Protein AF-A0AAV6IUP8-F1 (afdb_monomer)

Radius of gyration: 26.47 Å; Cα contacts (8 Å, |Δi|>4): 54; chains: 1; bounding box: 53×36×66 Å

Solvent-accessible surface area (backbone atoms only — not comparable to full-atom values): 4954 Å² total; per-residue (Å²): 90,84,47,74,46,65,47,76,40,95,90,51,96,51,66,48,77,78,48,74,48,76,66,69,65,79,68,77,75,74,72,65,79,81,43,67,64,62,50,49,51,52,51,51,51,54,52,50,50,53,53,61,75,43,68,90,53,59,66,74,55,52,45,53,46,43,30,70,78,69,66,46,89,71,88,86,133

Foldseek 3Di:
DKDWDWDQDPPDRDIDTDDTDPDDPPPPPPVDPPPVVVVVVVVVVVLVVVVVVPVVDDVVVSQVVCCVVPVDRDDDD

Organism: NCBI:txid479676

Secondary structure (DSSP, 8-state):
--EEEEEE-TTSS-EEEEEEE-----------S--HHHHHHHHHHHHHHHHHHTTTS-HHHHHHHHHHHH-------

pLDDT: mean 78.61, std 10.34, range [52.03, 90.31]

Sequence (77 aa):
MWHVHARICPRNDYFYIKEVDLDHSCGVAVRTLNNPHAMVELVANLVGDDVRAKHGTRPINVVKEIKKDYGLNISYH

Mean predicted aligned error: 15.43 Å

Structure (mmCIF, N/CA/C/O backbone):
data_AF-A0AAV6IUP8-F1
#
_entry.id   AF-A0AAV6IUP8-F1
#
loop_
_atom_site.group_PDB
_atom_site.id
_atom_site.type_symbol
_atom_site.label_atom_id
_atom_site.label_alt_id
_atom_site.label_comp_id
_atom_site.label_asym_id
_atom_site.label_entity_id
_atom_site.label_seq_id
_atom_site.pdbx_PDB_ins_code
_atom_site.Cartn_x
_atom_site.Cartn_y
_atom_site.Cartn_z
_atom_site.occupancy
_atom_site.B_iso_or_equiv
_atom_site.auth_seq_id
_atom_site.auth_comp_id
_atom_site.auth_asym_id
_atom_site.auth_atom_id
_atom_site.pdbx_PDB_model_num
ATOM 1 N N . MET A 1 1 ? 13.967 -11.385 -18.926 1.00 58.81 1 MET A N 1
ATOM 2 C CA . MET A 1 1 ? 14.326 -10.154 -19.682 1.00 58.81 1 MET A CA 1
ATOM 3 C C . MET A 1 1 ? 14.670 -10.597 -21.095 1.00 58.81 1 MET A C 1
ATOM 5 O O . MET A 1 1 ? 15.247 -11.663 -21.206 1.00 58.81 1 MET A O 1
ATOM 9 N N . TRP A 1 2 ? 14.277 -9.878 -22.149 1.00 71.56 2 TRP A N 1
ATOM 10 C CA . TRP A 1 2 ? 14.532 -10.332 -23.527 1.00 71.56 2 TRP A CA 1
ATOM 11 C C . TRP A 1 2 ? 15.927 -9.883 -23.975 1.00 71.56 2 TRP A C 1
ATOM 13 O O . TRP A 1 2 ? 16.249 -8.700 -23.833 1.00 71.56 2 TRP A O 1
ATOM 23 N N . HIS A 1 3 ? 16.737 -10.795 -24.519 1.00 71.50 3 HIS A N 1
ATOM 24 C CA . HIS A 1 3 ? 18.083 -10.498 -25.018 1.00 71.50 3 HIS A CA 1
ATOM 25 C C . HIS A 1 3 ? 18.216 -10.904 -26.491 1.00 71.50 3 HIS A C 1
ATOM 27 O O . HIS A 1 3 ? 17.912 -12.030 -26.876 1.00 71.50 3 HIS A O 1
ATOM 33 N N . VAL A 1 4 ? 18.692 -9.976 -27.325 1.00 78.12 4 VAL A N 1
ATOM 34 C CA . VAL A 1 4 ? 18.937 -10.215 -28.755 1.00 78.12 4 VAL A CA 1
ATOM 35 C C . VAL A 1 4 ? 20.409 -9.965 -29.050 1.00 78.12 4 VAL A C 1
ATOM 37 O O . VAL A 1 4 ? 20.904 -8.853 -28.860 1.00 78.12 4 VAL A O 1
ATOM 40 N N . HIS A 1 5 ? 21.109 -10.984 -29.547 1.00 83.50 5 HIS A N 1
ATOM 41 C CA . HIS A 1 5 ? 22.485 -10.856 -30.012 1.00 83.50 5 HIS A CA 1
ATOM 42 C C . HIS A 1 5 ? 22.484 -10.638 -31.526 1.00 83.50 5 HIS A C 1
ATOM 44 O O . HIS A 1 5 ? 22.187 -11.545 -32.306 1.00 83.50 5 HIS A O 1
ATOM 50 N N . ALA A 1 6 ? 22.873 -9.439 -31.957 1.00 84.06 6 ALA A N 1
ATOM 51 C CA . ALA A 1 6 ? 23.060 -9.113 -33.367 1.00 84.06 6 ALA A CA 1
ATOM 52 C C . ALA A 1 6 ? 24.498 -8.666 -33.654 1.00 84.06 6 ALA A C 1
ATOM 54 O O . ALA A 1 6 ? 25.203 -8.168 -32.776 1.00 84.06 6 ALA A O 1
ATOM 55 N N . ARG A 1 7 ? 24.944 -8.843 -34.901 1.00 83.25 7 ARG A N 1
ATOM 56 C CA . ARG A 1 7 ? 26.194 -8.265 -35.409 1.00 83.25 7 ARG A CA 1
ATOM 57 C C . ARG A 1 7 ? 25.926 -7.429 -36.650 1.00 83.25 7 ARG A C 1
ATOM 59 O O . ARG A 1 7 ? 25.223 -7.872 -37.554 1.00 83.25 7 ARG A O 1
ATOM 66 N N . ILE A 1 8 ? 26.540 -6.254 -36.703 1.00 81.31 8 ILE A N 1
ATOM 67 C CA . ILE A 1 8 ? 26.540 -5.385 -37.882 1.00 81.31 8 ILE A CA 1
ATOM 68 C C . ILE A 1 8 ? 27.548 -5.947 -38.888 1.00 81.31 8 ILE A C 1
ATOM 70 O O . ILE A 1 8 ? 28.670 -6.290 -38.505 1.00 81.31 8 ILE A O 1
ATOM 74 N N . CYS A 1 9 ? 27.155 -6.075 -40.156 1.00 81.88 9 CYS A N 1
ATOM 75 C CA . CYS A 1 9 ? 28.069 -6.487 -41.213 1.00 81.88 9 CYS A CA 1
ATOM 76 C C . CYS A 1 9 ? 28.636 -5.242 -41.915 1.00 81.88 9 CYS A C 1
ATOM 78 O O . CYS A 1 9 ? 27.873 -4.478 -42.492 1.00 81.88 9 CYS A O 1
ATOM 80 N N . PRO A 1 10 ? 29.961 -5.013 -41.915 1.00 72.19 10 PRO A N 1
ATOM 81 C CA . PRO A 1 10 ? 30.530 -3.778 -42.469 1.00 72.19 10 PRO A CA 1
ATOM 82 C C . PRO A 1 10 ? 30.466 -3.659 -44.000 1.00 72.19 10 PRO A C 1
ATOM 84 O O . PRO A 1 10 ? 30.812 -2.620 -44.546 1.00 72.19 10 PRO A O 1
ATOM 87 N N . ARG A 1 11 ? 30.132 -4.743 -44.713 1.00 78.06 11 ARG A N 1
ATOM 88 C CA . ARG A 1 11 ? 30.189 -4.808 -46.187 1.00 78.06 11 ARG A CA 1
ATOM 89 C C . ARG A 1 11 ? 28.866 -4.417 -46.850 1.00 78.06 11 ARG A C 1
ATOM 91 O O . ARG A 1 11 ? 28.831 -4.077 -48.027 1.00 78.06 11 ARG A O 1
ATOM 98 N N . ASN A 1 12 ? 27.781 -4.552 -46.119 1.00 75.69 12 ASN A N 1
ATOM 99 C CA . ASN A 1 12 ? 26.426 -4.380 -46.581 1.00 75.69 12 ASN A CA 1
ATOM 100 C C . ASN A 1 12 ? 25.675 -3.957 -45.330 1.00 75.69 12 ASN A C 1
ATOM 102 O O . ASN A 1 12 ? 25.610 -4.771 -44.420 1.00 75.69 12 ASN A O 1
ATOM 106 N N . ASP A 1 13 ? 25.195 -2.711 -45.271 1.00 77.69 13 ASP A N 1
ATOM 107 C CA . ASP A 1 13 ? 24.712 -1.971 -44.080 1.00 77.69 13 ASP A CA 1
ATOM 108 C C . ASP A 1 13 ? 23.559 -2.628 -43.276 1.00 77.69 13 ASP A C 1
ATOM 110 O O . ASP A 1 13 ? 22.869 -1.998 -42.479 1.00 77.69 13 ASP A O 1
ATOM 114 N N . TYR A 1 14 ? 23.336 -3.919 -43.478 1.00 83.44 14 TYR A N 1
ATOM 115 C CA . TYR A 1 14 ? 22.504 -4.813 -42.709 1.00 83.44 14 TYR A CA 1
ATOM 116 C C . TYR A 1 14 ? 23.212 -5.321 -41.446 1.00 83.44 14 TYR A C 1
ATOM 118 O O . TYR A 1 14 ? 24.421 -5.578 -41.392 1.00 83.44 14 TYR A O 1
ATOM 126 N N . PHE A 1 15 ? 22.404 -5.565 -40.421 1.00 79.75 15 PHE A N 1
ATOM 127 C CA . PHE A 1 15 ? 22.785 -6.354 -39.260 1.00 79.75 15 PHE A CA 1
ATOM 128 C C . PHE A 1 15 ? 22.112 -7.725 -39.325 1.00 79.75 15 PHE A C 1
ATOM 130 O O . PHE A 1 15 ? 20.992 -7.866 -39.811 1.00 79.75 15 PHE A O 1
ATOM 137 N N . TYR A 1 16 ? 22.801 -8.738 -38.810 1.00 84.31 16 TYR A N 1
ATOM 138 C CA . TYR A 1 16 ? 22.296 -10.103 -38.729 1.00 84.31 16 TYR A CA 1
ATOM 139 C C . TYR A 1 16 ? 22.083 -10.472 -37.266 1.00 84.31 16 TYR A C 1
ATOM 141 O O . TYR A 1 16 ? 22.991 -10.333 -36.438 1.00 84.31 16 TYR A O 1
ATOM 149 N N . ILE A 1 17 ? 20.883 -10.950 -36.956 1.00 85.69 17 ILE A N 1
ATOM 150 C CA . ILE A 1 17 ? 20.551 -11.509 -35.647 1.00 85.69 17 ILE A CA 1
ATOM 151 C C . ILE A 1 17 ? 21.127 -12.924 -35.600 1.00 8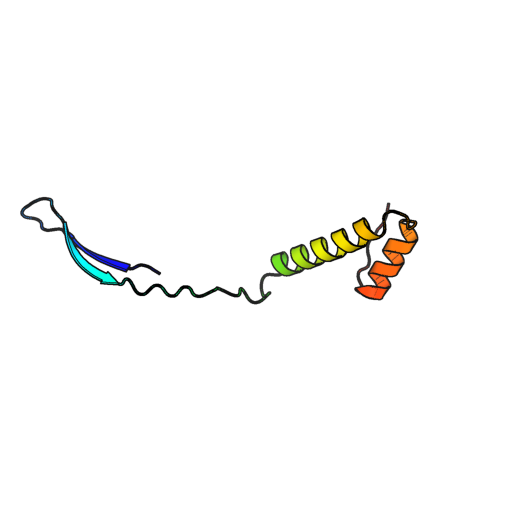5.69 17 ILE A C 1
ATOM 153 O O . ILE A 1 17 ? 20.842 -13.738 -36.474 1.00 85.69 17 ILE A O 1
ATOM 157 N N . LYS A 1 18 ? 21.979 -13.198 -34.612 1.00 83.12 18 LYS A N 1
ATOM 158 C CA . LYS A 1 18 ? 22.607 -14.512 -34.431 1.00 83.12 18 LYS A CA 1
ATOM 159 C C . LYS A 1 18 ? 21.806 -15.404 -33.505 1.00 83.12 18 LYS A C 1
ATOM 161 O O . LYS A 1 18 ? 21.705 -16.599 -33.747 1.00 83.12 18 LYS A O 1
ATOM 166 N N . GLU A 1 19 ? 21.282 -14.810 -32.444 1.00 80.56 19 GLU A N 1
ATOM 167 C CA . GLU A 1 19 ? 20.634 -15.537 -31.369 1.00 80.56 19 GLU A CA 1
ATOM 168 C C . GLU A 1 19 ? 19.607 -14.626 -30.707 1.00 80.56 19 GLU A C 1
ATOM 170 O O . GLU A 1 19 ? 19.863 -13.439 -30.470 1.00 80.56 19 GLU A O 1
ATOM 175 N N . VAL A 1 20 ? 18.430 -15.187 -30.456 1.00 75.56 20 VAL A N 1
ATOM 176 C CA . VAL A 1 20 ? 17.348 -14.531 -29.731 1.00 75.56 20 VAL A CA 1
ATOM 177 C C . VAL A 1 20 ? 17.057 -15.404 -28.528 1.00 75.56 20 VAL A C 1
ATOM 179 O O . VAL A 1 20 ? 16.577 -16.525 -28.687 1.00 75.56 20 VAL A O 1
ATOM 182 N N . ASP A 1 21 ? 17.353 -14.886 -27.342 1.00 76.19 21 ASP A N 1
ATOM 183 C CA . ASP A 1 21 ? 16.924 -15.515 -26.106 1.00 76.19 21 ASP A CA 1
ATOM 184 C C . ASP A 1 21 ? 15.488 -15.068 -25.818 1.00 76.19 21 ASP A C 1
ATOM 186 O O . ASP A 1 21 ? 15.218 -13.917 -25.449 1.00 76.19 21 ASP A O 1
ATOM 190 N N . LEU A 1 22 ? 14.564 -15.986 -26.099 1.00 72.88 22 LEU A N 1
ATOM 191 C CA . LEU A 1 22 ? 13.131 -15.829 -25.873 1.00 72.88 22 LEU A CA 1
ATOM 192 C C . LEU A 1 22 ? 12.730 -16.259 -24.459 1.00 72.88 22 LEU A C 1
ATOM 194 O O . LEU A 1 22 ? 11.540 -16.178 -24.141 1.00 72.88 22 LEU A O 1
ATOM 198 N N . ASP A 1 23 ? 13.668 -16.738 -23.630 1.00 72.75 23 ASP A N 1
ATOM 199 C CA . ASP A 1 23 ? 13.340 -17.192 -22.287 1.00 72.75 23 ASP A CA 1
ATOM 200 C C . ASP A 1 23 ? 12.910 -16.002 -21.432 1.00 72.75 23 ASP A C 1
ATOM 202 O O . ASP A 1 23 ? 13.671 -15.149 -20.956 1.00 72.75 23 ASP A O 1
ATOM 206 N N . HIS A 1 24 ? 11.599 -15.912 -21.283 1.00 63.97 24 HIS A N 1
ATOM 207 C CA . HIS A 1 24 ? 10.983 -14.879 -20.505 1.00 63.97 24 HIS A CA 1
ATOM 208 C C . HIS A 1 24 ? 10.827 -15.372 -19.073 1.00 63.97 24 HIS A C 1
ATOM 210 O O . HIS A 1 24 ? 9.799 -15.933 -18.695 1.00 63.97 24 HIS A O 1
ATOM 216 N N . SER A 1 25 ? 11.807 -15.056 -18.229 1.00 62.19 25 SER A N 1
ATOM 217 C CA . SER A 1 25 ? 11.567 -15.014 -16.792 1.00 62.19 25 SER A CA 1
ATOM 218 C C . SER A 1 25 ? 10.590 -13.874 -16.486 1.00 62.19 25 SER A C 1
ATOM 220 O O . SER A 1 25 ? 10.977 -12.733 -16.220 1.00 62.19 25 SER A O 1
ATOM 222 N N . CYS A 1 26 ? 9.292 -14.191 -16.514 1.00 66.00 26 CYS A N 1
ATOM 223 C CA . CYS A 1 26 ? 8.253 -13.501 -15.749 1.00 66.00 26 CYS A CA 1
ATOM 224 C C . CYS A 1 26 ? 8.561 -13.716 -14.259 1.00 66.00 26 CYS A C 1
ATOM 226 O O . CYS A 1 26 ? 7.824 -14.374 -13.528 1.00 66.00 26 CYS A O 1
ATOM 228 N N . GLY A 1 27 ? 9.703 -13.211 -13.791 1.00 56.72 27 GLY A N 1
ATOM 229 C CA . GLY A 1 27 ? 9.917 -13.027 -12.374 1.00 56.72 27 GLY A CA 1
ATOM 230 C C . GLY A 1 27 ? 8.868 -12.024 -11.943 1.00 56.72 27 GLY A C 1
ATOM 231 O O . GLY A 1 27 ? 9.046 -10.825 -12.155 1.00 56.72 27 GLY A O 1
ATOM 232 N N . VAL A 1 28 ? 7.759 -12.504 -11.374 1.00 55.81 28 VAL A N 1
ATOM 233 C CA . VAL A 1 28 ? 6.950 -11.673 -10.494 1.00 55.81 28 VAL A CA 1
ATOM 234 C C . VAL A 1 28 ? 7.939 -11.226 -9.439 1.00 55.81 28 VAL A C 1
ATOM 236 O O . VAL A 1 28 ? 8.307 -11.984 -8.542 1.00 55.81 28 VAL A O 1
ATOM 239 N N . ALA A 1 29 ? 8.438 -10.005 -9.595 1.00 55.31 29 ALA A N 1
ATOM 240 C CA . ALA A 1 29 ? 9.076 -9.307 -8.515 1.00 55.31 29 ALA A CA 1
ATOM 241 C C . ALA A 1 29 ? 7.952 -9.087 -7.507 1.00 55.31 29 ALA A C 1
ATOM 243 O O . ALA A 1 29 ? 7.298 -8.044 -7.504 1.00 55.31 29 ALA A O 1
ATOM 244 N N . VAL A 1 30 ? 7.696 -10.096 -6.670 1.00 56.44 30 VAL A N 1
ATOM 245 C CA . VAL A 1 30 ? 7.110 -9.873 -5.363 1.00 56.44 30 VAL A CA 1
ATOM 246 C C . VAL A 1 30 ? 8.158 -9.007 -4.700 1.00 56.44 30 VAL A C 1
ATOM 248 O O . VAL A 1 30 ? 9.142 -9.496 -4.153 1.00 56.44 30 VAL A O 1
ATOM 251 N N . ARG A 1 31 ? 8.023 -7.692 -4.889 1.00 57.69 31 ARG A N 1
ATOM 252 C CA . ARG A 1 31 ? 8.757 -6.720 -4.110 1.00 57.69 31 ARG A CA 1
ATOM 253 C C . ARG A 1 31 ? 8.312 -7.031 -2.698 1.00 57.69 31 ARG A C 1
ATOM 255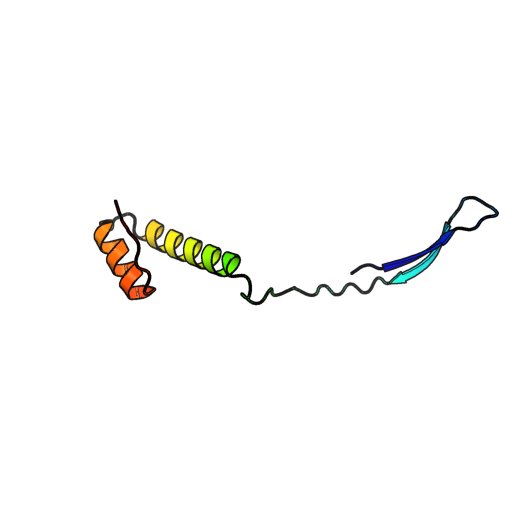 O O . ARG A 1 31 ? 7.215 -6.658 -2.291 1.00 57.69 31 ARG A O 1
ATOM 262 N N . THR A 1 32 ? 9.129 -7.790 -1.982 1.00 52.03 32 THR A N 1
ATOM 263 C CA . THR A 1 32 ? 9.081 -7.840 -0.532 1.00 52.03 32 THR A CA 1
ATOM 264 C C . THR A 1 32 ? 8.927 -6.393 -0.077 1.00 52.03 32 THR A C 1
ATOM 266 O O . THR A 1 32 ? 9.544 -5.502 -0.672 1.00 52.03 32 THR A O 1
ATOM 269 N N . LEU A 1 33 ? 8.059 -6.156 0.907 1.00 56.16 33 LEU A N 1
ATOM 270 C CA . LEU A 1 33 ? 7.710 -4.860 1.509 1.00 56.16 33 LEU A CA 1
ATOM 271 C C . LEU A 1 33 ? 8.919 -4.132 2.156 1.00 56.16 33 LEU A C 1
ATOM 273 O O . LEU A 1 33 ? 8.802 -3.505 3.196 1.00 56.16 33 LEU A O 1
ATOM 277 N N . ASN A 1 34 ? 10.098 -4.180 1.541 1.00 60.12 34 ASN A N 1
ATOM 278 C CA . ASN A 1 34 ? 11.303 -3.451 1.911 1.00 60.12 34 ASN A CA 1
ATOM 279 C C . ASN A 1 34 ? 11.256 -1.993 1.440 1.00 60.12 34 ASN A C 1
ATOM 281 O O . ASN A 1 34 ? 12.210 -1.257 1.668 1.00 60.12 34 ASN A O 1
ATOM 285 N N . ASN A 1 35 ? 10.183 -1.573 0.760 1.00 66.75 35 ASN A N 1
ATOM 286 C CA . ASN A 1 35 ? 9.922 -0.167 0.497 1.00 66.75 35 ASN A CA 1
ATOM 287 C C . ASN A 1 35 ? 8.958 0.369 1.570 1.00 66.75 35 ASN A C 1
ATOM 289 O O . ASN A 1 35 ? 7.761 0.071 1.491 1.00 66.75 35 ASN A O 1
ATOM 293 N N . PRO A 1 36 ? 9.436 1.191 2.525 1.00 70.12 36 PRO A N 1
ATOM 294 C CA . PRO A 1 36 ? 8.587 1.818 3.533 1.00 70.12 36 PRO A CA 1
ATOM 295 C C . PRO A 1 36 ? 7.400 2.569 2.922 1.00 70.12 36 PRO A C 1
ATOM 297 O O . PRO A 1 36 ? 6.312 2.547 3.482 1.00 70.12 36 PRO A O 1
ATOM 300 N N . HIS A 1 37 ? 7.573 3.170 1.740 1.00 74.12 37 HIS A N 1
ATOM 301 C CA . HIS A 1 37 ? 6.506 3.892 1.052 1.00 74.12 37 HIS A CA 1
ATOM 302 C C . HIS A 1 37 ? 5.370 2.968 0.605 1.00 74.12 37 HIS A C 1
ATOM 304 O O . HIS A 1 37 ? 4.207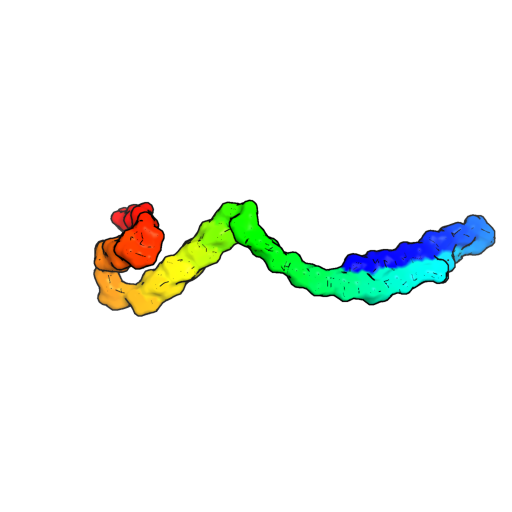 3.294 0.799 1.00 74.12 37 HIS A O 1
ATOM 310 N N . ALA A 1 38 ? 5.698 1.789 0.066 1.00 76.12 38 ALA A N 1
ATOM 311 C CA . ALA A 1 38 ? 4.692 0.820 -0.368 1.00 76.12 38 ALA A CA 1
ATOM 312 C C . ALA A 1 38 ? 3.891 0.267 0.821 1.00 76.12 38 ALA A C 1
ATOM 314 O O . ALA A 1 38 ? 2.684 0.065 0.722 1.00 76.12 38 ALA A O 1
ATOM 315 N N . MET A 1 39 ? 4.556 0.058 1.961 1.00 76.88 39 MET A N 1
ATOM 316 C CA . MET A 1 39 ? 3.888 -0.360 3.192 1.00 76.88 39 MET A CA 1
ATOM 317 C C . MET A 1 39 ? 2.992 0.750 3.758 1.00 76.88 39 MET A C 1
ATOM 319 O O . MET A 1 39 ? 1.864 0.471 4.152 1.00 76.88 39 MET A O 1
ATOM 323 N N . VAL A 1 40 ? 3.454 2.005 3.759 1.00 80.56 40 VAL A N 1
ATOM 324 C CA . VAL A 1 40 ? 2.657 3.163 4.201 1.00 80.56 40 VAL A CA 1
ATOM 325 C C . VAL A 1 40 ? 1.436 3.370 3.310 1.00 80.56 40 VAL A C 1
ATOM 327 O O . VAL A 1 40 ? 0.343 3.571 3.827 1.00 80.56 40 VAL A O 1
ATOM 330 N N . GLU A 1 41 ? 1.594 3.281 1.992 1.00 86.94 41 GLU A N 1
ATOM 331 C CA . GLU A 1 41 ? 0.496 3.421 1.033 1.00 86.94 41 GLU A CA 1
ATOM 332 C C . GLU A 1 41 ? -0.550 2.313 1.210 1.00 86.94 41 GLU A C 1
ATOM 334 O O . GLU A 1 41 ? -1.748 2.587 1.248 1.00 86.94 41 GLU A O 1
ATOM 339 N N . LEU A 1 42 ? -0.108 1.068 1.414 1.00 86.19 42 LEU A N 1
ATOM 340 C CA . LEU A 1 42 ? -1.002 -0.049 1.710 1.00 86.19 42 LEU A CA 1
ATOM 341 C C . LEU A 1 42 ? -1.789 0.177 3.009 1.00 86.19 42 LEU A C 1
ATOM 343 O O . LEU A 1 42 ? -3.007 -0.001 3.029 1.00 86.19 42 LEU A O 1
ATOM 347 N N . VAL A 1 43 ? -1.110 0.594 4.082 1.00 83.38 43 VAL A N 1
ATOM 348 C CA . VAL A 1 43 ? -1.746 0.892 5.376 1.00 83.38 43 VAL A CA 1
ATOM 349 C C . VAL A 1 43 ? -2.717 2.069 5.249 1.00 83.38 43 VAL A C 1
ATOM 351 O O . VAL A 1 43 ? -3.821 2.004 5.784 1.00 83.38 43 VAL A O 1
ATOM 354 N N . ALA A 1 44 ? -2.357 3.119 4.509 1.00 86.00 44 ALA A N 1
ATOM 355 C CA . ALA A 1 44 ? -3.224 4.269 4.271 1.00 86.00 44 ALA A CA 1
ATOM 356 C C . ALA A 1 44 ? -4.495 3.879 3.503 1.00 86.00 44 ALA A C 1
ATOM 358 O O . ALA A 1 44 ? -5.584 4.324 3.866 1.00 86.00 44 ALA A O 1
ATOM 359 N N . ASN A 1 45 ? -4.375 3.017 2.491 1.00 89.69 45 ASN A N 1
ATOM 360 C CA . ASN A 1 45 ? -5.520 2.509 1.739 1.00 89.69 45 ASN A CA 1
ATOM 361 C C . ASN A 1 45 ? -6.451 1.677 2.629 1.00 89.69 45 ASN A C 1
ATOM 363 O O . ASN A 1 45 ? -7.650 1.945 2.654 1.00 89.69 45 ASN A O 1
ATOM 367 N N . LEU A 1 46 ? -5.895 0.755 3.424 1.00 87.62 46 LEU A N 1
ATOM 368 C CA . LEU A 1 46 ? -6.656 -0.078 4.360 1.00 87.62 46 LEU A CA 1
ATOM 369 C C . LEU A 1 46 ? -7.420 0.762 5.393 1.00 87.62 46 LEU A C 1
ATOM 371 O O . LEU A 1 46 ? -8.617 0.567 5.600 1.00 87.62 46 LEU A O 1
ATOM 375 N N . VAL A 1 47 ? -6.740 1.728 6.018 1.00 87.25 47 VAL A N 1
ATOM 376 C CA . VAL A 1 47 ? -7.362 2.643 6.986 1.00 87.25 47 VAL A CA 1
ATOM 377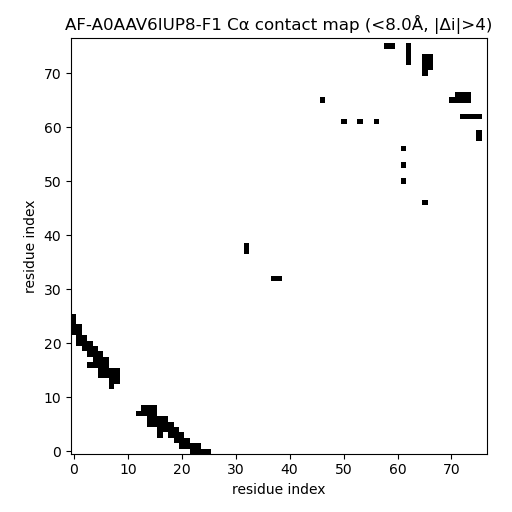 C C . VAL A 1 47 ? -8.419 3.511 6.299 1.00 87.25 47 VAL A C 1
ATOM 379 O O . VAL A 1 47 ? -9.496 3.719 6.852 1.00 87.25 47 VAL A O 1
ATOM 382 N N . GLY A 1 48 ? -8.149 3.992 5.084 1.00 87.06 48 GLY A N 1
ATOM 383 C CA . GLY A 1 48 ? -9.100 4.774 4.297 1.00 87.06 48 GLY A CA 1
ATOM 384 C C . GLY A 1 48 ? -10.376 4.001 3.954 1.00 87.06 48 GLY A C 1
ATOM 385 O O . GLY A 1 48 ? -11.465 4.571 4.033 1.00 87.06 48 GLY A O 1
ATOM 386 N N . ASP A 1 49 ? -10.264 2.718 3.608 1.00 89.69 49 ASP A N 1
ATOM 387 C CA . ASP A 1 49 ? -11.410 1.834 3.370 1.00 89.69 49 ASP A CA 1
ATOM 388 C C . ASP A 1 49 ? -12.252 1.634 4.636 1.00 89.69 49 ASP A C 1
ATOM 390 O O . ASP A 1 49 ? -13.475 1.780 4.582 1.00 89.69 49 ASP A O 1
ATOM 394 N N . ASP A 1 50 ? -11.616 1.383 5.784 1.00 85.69 50 ASP A N 1
ATOM 395 C CA . ASP A 1 50 ? -12.322 1.194 7.059 1.00 85.69 50 ASP A CA 1
ATOM 396 C C . ASP A 1 50 ? -13.056 2.472 7.509 1.00 85.69 50 ASP A C 1
ATOM 398 O O . ASP A 1 50 ? -14.223 2.432 7.906 1.00 85.69 50 ASP A O 1
ATOM 402 N N . VAL A 1 51 ? -12.421 3.641 7.357 1.00 86.38 51 VAL A N 1
ATOM 403 C CA . VAL A 1 51 ? -13.054 4.946 7.625 1.00 86.38 51 VAL A CA 1
ATOM 404 C C . VAL A 1 51 ? -14.268 5.164 6.721 1.00 86.38 51 VAL A C 1
ATOM 406 O O . VAL A 1 51 ? -15.322 5.583 7.203 1.00 86.38 51 VAL A O 1
ATOM 409 N N . ARG A 1 52 ? -14.147 4.871 5.417 1.00 87.81 52 ARG A N 1
ATOM 410 C CA . ARG A 1 52 ? -15.255 5.001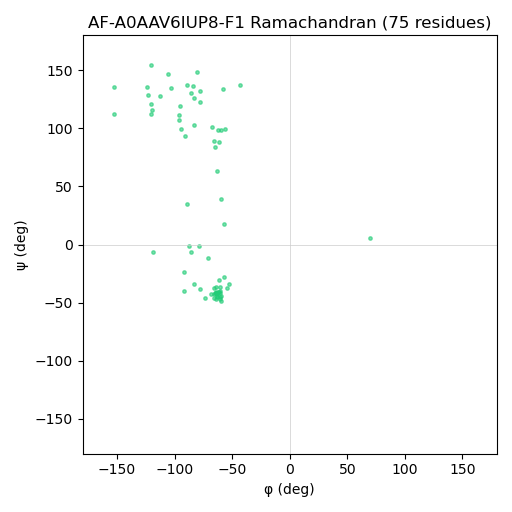 4.453 1.00 87.81 52 ARG A CA 1
ATOM 411 C C . ARG A 1 52 ? -16.417 4.073 4.790 1.00 87.81 52 ARG A C 1
ATOM 413 O O . ARG A 1 52 ? -17.571 4.492 4.701 1.00 87.81 52 ARG A O 1
ATOM 420 N N . ALA A 1 53 ? -16.135 2.839 5.204 1.00 88.50 53 ALA A N 1
ATOM 421 C CA . ALA A 1 53 ? -17.164 1.900 5.640 1.00 88.50 53 ALA A CA 1
ATOM 422 C C . ALA A 1 53 ? -17.941 2.441 6.856 1.00 88.50 53 ALA A C 1
ATOM 424 O O . ALA A 1 53 ? -19.166 2.315 6.927 1.00 88.50 53 ALA A O 1
ATOM 425 N N . LYS A 1 54 ? -17.253 3.139 7.767 1.00 85.56 54 LYS A N 1
ATOM 426 C CA . LYS A 1 54 ? -17.790 3.710 9.014 1.00 85.56 54 LYS A CA 1
ATOM 427 C C . LYS A 1 54 ? -18.343 5.139 8.863 1.00 85.56 54 LYS A C 1
ATOM 429 O O . LYS A 1 54 ? -18.282 5.929 9.802 1.00 85.56 54 LYS A O 1
ATOM 434 N N . HIS A 1 55 ? -18.940 5.470 7.717 1.00 75.69 55 HIS A N 1
ATOM 435 C CA . HIS A 1 55 ? -19.465 6.813 7.405 1.00 75.69 55 HIS A CA 1
ATOM 436 C C . HIS A 1 55 ? -20.510 7.363 8.401 1.00 75.69 55 HIS A C 1
ATOM 438 O O . HIS A 1 55 ? -20.635 8.576 8.554 1.00 75.69 55 HIS A O 1
ATOM 444 N N . GLY A 1 56 ? -21.265 6.493 9.080 1.00 83.38 56 GLY A N 1
ATOM 445 C CA . GLY A 1 56 ? -22.251 6.884 10.098 1.00 83.38 56 GLY A CA 1
ATOM 446 C C . GLY A 1 56 ? -21.670 7.063 11.505 1.00 83.38 56 GLY A C 1
ATOM 447 O O . GLY A 1 56 ? -22.377 7.480 12.424 1.00 83.38 56 GLY A O 1
ATOM 448 N N . THR A 1 57 ? -20.393 6.734 11.700 1.00 86.06 57 THR A N 1
ATOM 449 C CA . THR A 1 57 ? -19.735 6.781 13.003 1.00 86.06 57 THR A CA 1
ATOM 450 C C . THR A 1 57 ? -19.137 8.161 13.237 1.00 86.06 57 THR A C 1
ATOM 452 O O . THR A 1 57 ? -18.512 8.759 12.364 1.00 86.06 57 THR A O 1
ATOM 455 N N . ARG A 1 58 ? -19.295 8.685 14.457 1.00 86.69 58 ARG A N 1
ATOM 456 C CA . ARG A 1 58 ? -18.710 9.978 14.829 1.00 86.69 58 ARG A CA 1
ATOM 457 C C . ARG A 1 58 ? -17.182 9.925 14.637 1.00 86.69 58 ARG A C 1
ATOM 459 O O . ARG A 1 58 ? -16.574 8.985 15.150 1.00 86.69 58 ARG A O 1
ATOM 466 N N . PRO A 1 59 ? -16.536 10.927 14.012 1.00 82.56 59 PRO A N 1
ATOM 467 C CA . PRO A 1 59 ? -15.114 10.846 13.653 1.00 82.56 59 PRO A CA 1
ATOM 468 C C . PRO A 1 59 ? -14.178 10.522 14.826 1.00 82.56 59 PRO A C 1
ATOM 470 O O . PRO A 1 59 ? -13.261 9.718 14.703 1.00 82.56 59 PRO A O 1
ATOM 473 N N . ILE A 1 60 ? -14.470 11.061 16.014 1.00 86.81 60 ILE A N 1
ATOM 474 C CA . ILE A 1 60 ? -13.716 10.769 17.244 1.00 86.81 60 ILE A CA 1
ATOM 475 C C . ILE A 1 60 ? -13.749 9.287 17.650 1.00 86.81 60 ILE A C 1
ATOM 477 O O . ILE A 1 60 ? -12.804 8.792 18.260 1.00 86.81 60 ILE A O 1
ATOM 481 N N . ASN A 1 61 ? -14.828 8.571 17.333 1.00 88.50 61 ASN A N 1
ATOM 482 C CA . ASN A 1 61 ? -14.938 7.141 17.603 1.00 88.50 61 ASN A CA 1
ATOM 483 C C . ASN A 1 61 ? -14.140 6.344 16.566 1.00 88.50 61 ASN A C 1
ATOM 485 O O . ASN A 1 61 ? -13.436 5.418 16.950 1.00 88.50 61 ASN A O 1
ATOM 489 N N . VAL A 1 62 ? -14.147 6.774 15.301 1.00 86.44 62 VAL A N 1
ATOM 490 C CA . VAL A 1 62 ? -13.318 6.182 14.239 1.00 86.44 62 VAL A CA 1
ATOM 491 C C . VAL A 1 62 ? -11.826 6.290 14.581 1.00 86.44 62 VAL A C 1
ATOM 493 O O . VAL A 1 62 ? -11.104 5.304 14.500 1.00 86.44 62 VAL A O 1
ATOM 496 N N . VAL A 1 63 ? -11.362 7.446 15.073 1.00 87.38 63 VAL A N 1
ATOM 497 C CA . VAL A 1 63 ? -9.967 7.624 15.531 1.00 87.38 63 VAL A CA 1
ATOM 498 C C . VAL A 1 63 ? -9.617 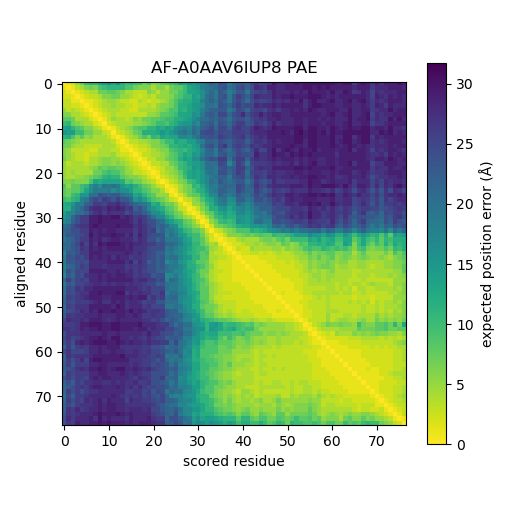6.680 16.688 1.00 87.38 63 VAL A C 1
ATOM 500 O O . VAL A 1 63 ? -8.528 6.105 16.713 1.00 87.38 63 VAL A O 1
ATOM 503 N N . LYS A 1 64 ? -10.531 6.498 17.652 1.00 89.25 64 LYS A N 1
ATOM 504 C CA . LYS A 1 64 ? -10.330 5.563 18.773 1.00 89.25 64 LYS A CA 1
ATOM 505 C C . LYS A 1 64 ? -10.240 4.115 18.299 1.00 89.25 64 LYS A C 1
ATOM 507 O O . LYS A 1 64 ? -9.401 3.376 18.806 1.00 89.25 64 LYS A O 1
ATOM 512 N N . GLU A 1 65 ? -11.086 3.725 17.353 1.00 88.31 65 GLU A N 1
ATOM 513 C CA . GLU A 1 65 ? -11.073 2.390 16.756 1.00 88.31 65 GLU A CA 1
ATOM 514 C C . GLU A 1 65 ? -9.789 2.151 15.969 1.00 88.31 65 GLU A C 1
ATOM 516 O O . GLU A 1 65 ? -9.121 1.161 16.220 1.00 88.31 65 GLU A O 1
ATOM 521 N N . ILE A 1 66 ? -9.344 3.099 15.141 1.00 87.50 66 ILE A N 1
ATOM 522 C CA . ILE A 1 66 ? -8.081 2.954 14.403 1.00 87.50 66 ILE A CA 1
ATOM 523 C C . ILE A 1 66 ? -6.886 2.803 15.354 1.00 87.50 66 ILE A C 1
ATOM 525 O O . ILE A 1 66 ? -6.010 1.964 15.137 1.00 87.50 66 ILE A O 1
ATOM 529 N N . LYS A 1 67 ? -6.865 3.563 16.453 1.00 90.06 67 LYS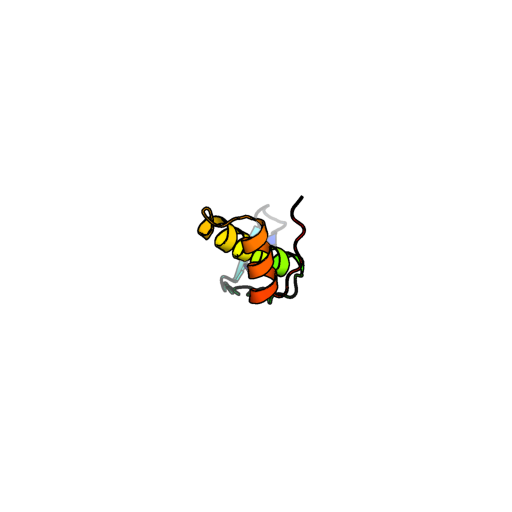 A N 1
ATOM 530 C CA . LYS A 1 67 ? -5.837 3.412 17.487 1.00 90.06 67 LYS A CA 1
ATOM 531 C C . LYS A 1 6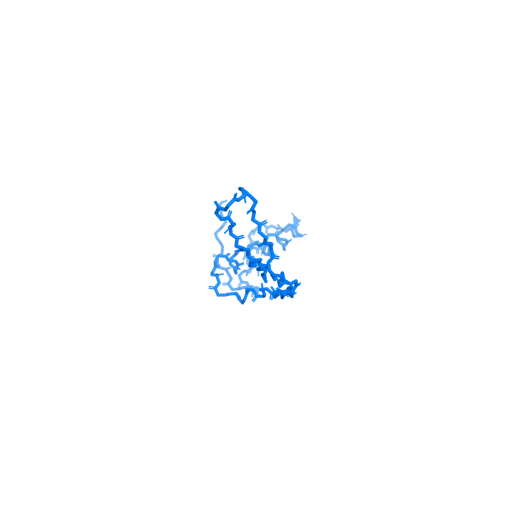7 ? -5.895 2.049 18.176 1.00 90.06 67 LYS A C 1
ATOM 533 O O . LYS A 1 67 ? -4.850 1.512 18.527 1.00 90.06 67 LYS A O 1
ATOM 538 N N . LYS A 1 68 ? -7.089 1.497 18.386 1.00 90.31 68 LYS A N 1
ATOM 539 C CA . LYS A 1 68 ? -7.286 0.180 19.003 1.00 90.31 68 LYS A CA 1
ATOM 540 C C . LYS A 1 68 ? -6.909 -0.961 18.052 1.00 90.31 68 LYS A C 1
ATOM 542 O O . LYS A 1 68 ? -6.218 -1.879 18.475 1.00 90.31 68 LYS A O 1
ATOM 547 N N . ASP A 1 69 ? -7.355 -0.888 16.804 1.00 88.06 69 ASP A N 1
ATOM 548 C CA . ASP A 1 69 ? -7.276 -1.977 15.830 1.00 88.06 69 ASP A CA 1
ATOM 549 C C . ASP A 1 69 ? -5.903 -2.025 15.145 1.00 88.06 69 ASP A C 1
ATOM 551 O O . ASP A 1 69 ? -5.384 -3.105 14.871 1.00 88.06 69 ASP A O 1
ATOM 555 N N . TYR A 1 70 ? -5.276 -0.861 14.931 1.00 86.62 70 TYR A N 1
ATOM 556 C CA . TYR A 1 70 ? -3.999 -0.739 14.217 1.00 86.62 70 TYR A CA 1
ATOM 557 C C . TYR A 1 70 ? -2.859 -0.149 15.061 1.00 86.62 70 TYR A C 1
ATOM 559 O O . TYR A 1 70 ? -1.728 -0.073 14.587 1.00 86.62 70 TYR A O 1
ATOM 567 N N . GLY A 1 71 ? -3.120 0.325 16.286 1.00 87.88 71 GLY A N 1
ATOM 568 C CA . GLY A 1 71 ? -2.110 1.021 17.100 1.00 87.88 71 GLY A CA 1
ATOM 569 C C . GLY A 1 71 ? -1.722 2.407 16.565 1.00 87.88 71 GLY A C 1
ATOM 570 O O . GLY A 1 71 ? -0.813 3.046 17.095 1.00 87.88 71 GLY A O 1
ATOM 571 N N . LEU A 1 72 ? -2.399 2.888 15.517 1.00 86.69 72 LEU A N 1
ATOM 572 C CA . LEU A 1 72 ? -2.072 4.134 14.829 1.00 86.69 72 LEU A CA 1
ATOM 573 C C . LEU A 1 72 ? -2.670 5.335 15.563 1.00 86.69 72 LEU A C 1
ATOM 575 O O . LEU A 1 72 ? -3.873 5.408 15.808 1.00 86.69 72 LEU A O 1
ATOM 579 N N . ASN A 1 73 ? -1.830 6.316 15.889 1.00 86.44 73 ASN A N 1
ATOM 580 C CA . ASN A 1 73 ? -2.275 7.556 16.515 1.00 86.44 73 ASN A CA 1
ATOM 581 C C . ASN A 1 73 ? -2.510 8.628 15.443 1.00 86.44 73 ASN A C 1
ATOM 583 O O . ASN A 1 73 ? -1.563 9.252 14.969 1.00 86.44 73 ASN A O 1
ATOM 587 N N . ILE A 1 74 ? -3.772 8.829 15.066 1.00 83.31 74 ILE A N 1
ATOM 588 C CA . ILE A 1 74 ? -4.184 9.786 14.032 1.00 83.31 74 ILE A CA 1
ATOM 589 C C . ILE A 1 74 ? -4.773 11.032 14.702 1.00 83.31 74 ILE A C 1
ATOM 591 O O . ILE A 1 74 ? -5.571 10.918 15.632 1.00 83.31 74 ILE A O 1
ATOM 595 N N . SER A 1 75 ? -4.373 12.220 14.242 1.00 80.19 75 SER A N 1
ATOM 596 C CA . SER A 1 75 ? -4.982 13.487 14.665 1.00 80.19 75 SER A CA 1
ATOM 597 C C . SER A 1 75 ? -6.233 13.773 13.835 1.00 80.19 75 SER A 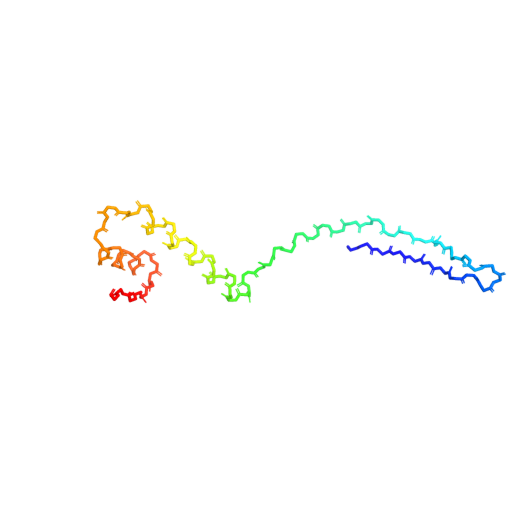C 1
ATOM 599 O O . SER A 1 75 ? -6.212 13.608 12.617 1.00 80.19 75 SER A O 1
ATOM 601 N N . TYR A 1 76 ? -7.304 14.223 14.486 1.00 74.69 76 TYR A N 1
ATOM 602 C CA . TYR A 1 76 ? -8.500 14.755 13.835 1.00 74.69 76 TYR A CA 1
ATOM 603 C C . TYR A 1 76 ? -8.667 16.204 14.300 1.00 74.69 76 TYR A C 1
ATOM 605 O O . TYR A 1 76 ? -8.816 16.434 15.502 1.00 74.69 76 TYR A O 1
ATOM 613 N N . HIS A 1 77 ? -8.564 17.153 13.366 1.00 73.31 77 HIS A N 1
ATOM 614 C CA . HIS A 1 77 ? -8.714 18.591 13.605 1.00 73.31 77 HIS A CA 1
ATOM 615 C C . HIS A 1 77 ? -10.116 19.061 13.224 1.00 73.31 77 HIS A C 1
ATOM 617 O O . HIS A 1 77 ? -10.641 18.561 12.204 1.00 73.31 77 HIS A O 1
#

Nearest PDB structures (foldseek):
  7a5k-assembly1_a3  TM=2.151E-01  e=9.350E+00  Homo sapiens